Protein AF-A0A2P2IFH6-F1 (afdb_monomer_lite)

Sequence (152 aa):
MDKFIIKKRKAGENAVDNKQNVAAIVETTHESAVEWSALVSKKCTGKISKPRLYNKDYMKLGFTFSGNENNRCPQFLVCDDILANKSMVPNKLKHHFNLKHSHWSEKSVQYFIHLWKSIKKQSATFTKRMKTSEKVQEANYLVAQIIAKNKE

Organism: NCBI:txid1518452

Foldseek 3Di:
DDDDDDDDDDDDDDDDDDDDDDPDDDDDDDDDDDDDPPPDDPPDPDPPDQQDDADPCLLQLQWDWDDDPRFTWIAHLPPRDTHGSVCSPPVSSVVCCCVPPVVCNPDGSVVSVVSVVVVVVVVVVVCVVPDDDPVVVVVVVVVVVVVVVVVD

Structure (mmCIF, N/CA/C/O backbone):
data_AF-A0A2P2IFH6-F1
#
_entry.id   AF-A0A2P2IFH6-F1
#
loop_
_atom_site.group_PDB
_atom_site.id
_atom_site.type_symbol
_atom_site.label_atom_id
_atom_site.label_alt_id
_atom_site.label_comp_id
_atom_site.label_asym_id
_atom_site.label_entity_id
_atom_site.label_seq_id
_atom_site.pdbx_PDB_ins_code
_atom_site.Cartn_x
_atom_site.Cartn_y
_atom_site.Cartn_z
_atom_site.occupancy
_atom_site.B_iso_or_equiv
_atom_site.auth_seq_id
_atom_site.auth_comp_id
_atom_site.auth_asym_id
_atom_site.auth_atom_id
_atom_site.pdbx_PDB_model_num
ATOM 1 N N . MET A 1 1 ? 8.045 -23.856 -43.702 1.00 40.25 1 MET A N 1
ATOM 2 C CA . MET A 1 1 ? 9.146 -23.982 -42.719 1.00 40.25 1 MET A CA 1
ATOM 3 C C . MET A 1 1 ? 9.994 -22.731 -42.843 1.00 40.25 1 MET A C 1
ATOM 5 O O . MET A 1 1 ? 10.895 -22.686 -43.674 1.00 40.25 1 MET A O 1
ATOM 9 N N . ASP A 1 2 ? 9.644 -21.693 -42.090 1.00 47.22 2 ASP A N 1
ATOM 10 C CA . ASP A 1 2 ? 10.250 -20.371 -42.245 1.00 47.22 2 ASP A CA 1
ATOM 11 C C . ASP A 1 2 ? 11.563 -20.277 -41.469 1.00 47.22 2 ASP A C 1
ATOM 13 O O . ASP A 1 2 ? 11.631 -20.486 -40.256 1.00 47.22 2 ASP A O 1
ATOM 17 N N . LYS A 1 3 ? 12.638 -20.021 -42.215 1.00 50.91 3 LYS A N 1
ATOM 18 C CA . LYS A 1 3 ? 14.011 -19.939 -41.720 1.00 50.91 3 LYS A CA 1
ATOM 19 C C . LYS A 1 3 ? 14.244 -18.536 -41.154 1.00 50.91 3 LYS A C 1
ATOM 21 O O . LYS A 1 3 ? 14.443 -17.585 -41.904 1.00 50.91 3 LYS A O 1
ATOM 26 N N . PHE A 1 4 ? 14.229 -18.401 -39.831 1.00 48.69 4 PHE A N 1
ATOM 27 C CA . PHE A 1 4 ? 14.597 -17.156 -39.154 1.00 48.69 4 PHE A CA 1
ATOM 28 C C . PHE A 1 4 ? 16.099 -16.876 -39.316 1.00 48.69 4 PHE A C 1
ATOM 30 O O . PHE A 1 4 ? 16.941 -17.650 -38.862 1.00 48.69 4 PHE A O 1
ATOM 37 N N . ILE A 1 5 ? 16.443 -15.746 -39.939 1.00 55.88 5 ILE A N 1
ATOM 38 C CA . ILE A 1 5 ? 17.823 -15.256 -40.041 1.00 55.88 5 ILE A CA 1
ATOM 39 C C . ILE A 1 5 ? 18.167 -14.500 -38.749 1.00 55.88 5 ILE A C 1
ATOM 41 O O . ILE A 1 5 ? 17.721 -13.376 -38.525 1.00 55.88 5 ILE A O 1
ATOM 45 N N . ILE A 1 6 ? 18.977 -15.119 -37.889 1.00 47.22 6 ILE A N 1
ATOM 46 C CA . ILE A 1 6 ? 19.525 -14.500 -36.674 1.00 47.22 6 ILE A CA 1
ATOM 47 C C . ILE A 1 6 ? 20.736 -13.649 -37.071 1.00 47.22 6 ILE A C 1
ATOM 49 O O . ILE A 1 6 ? 21.813 -14.172 -37.351 1.00 47.22 6 ILE A O 1
ATOM 53 N N . LYS A 1 7 ? 20.590 -12.321 -37.068 1.00 46.59 7 LYS A N 1
ATOM 54 C CA . LYS A 1 7 ? 21.714 -11.393 -37.258 1.00 46.59 7 LYS A CA 1
ATOM 55 C C . LYS A 1 7 ? 22.332 -11.027 -35.906 1.00 46.59 7 LYS A C 1
ATOM 57 O O . LYS A 1 7 ? 21.756 -10.262 -35.141 1.00 46.59 7 LYS A O 1
ATOM 62 N N . LYS A 1 8 ? 23.533 -11.545 -35.627 1.00 39.12 8 LYS A N 1
ATOM 63 C CA . LYS A 1 8 ? 24.425 -11.058 -34.558 1.00 39.12 8 LYS A CA 1
ATOM 64 C C . LYS A 1 8 ? 25.436 -10.046 -35.102 1.00 39.12 8 LYS A C 1
ATOM 66 O O . LYS A 1 8 ? 26.084 -10.346 -36.099 1.00 39.12 8 LYS A O 1
ATOM 71 N N . ARG A 1 9 ? 25.648 -8.934 -34.382 1.00 42.03 9 ARG A N 1
ATOM 72 C CA . ARG A 1 9 ? 26.923 -8.182 -34.218 1.00 42.03 9 ARG A CA 1
ATOM 73 C C . ARG A 1 9 ? 26.860 -7.496 -32.838 1.00 42.03 9 ARG A C 1
ATOM 75 O O . ARG A 1 9 ? 25.827 -6.916 -32.537 1.00 42.03 9 ARG A O 1
ATOM 82 N N . LYS A 1 10 ? 27.690 -7.868 -31.854 1.00 35.28 10 LYS A N 1
ATOM 83 C CA . LYS A 1 10 ? 29.097 -7.513 -31.526 1.00 35.28 10 LYS A CA 1
ATOM 84 C C . LYS A 1 10 ? 29.281 -6.091 -30.967 1.00 35.28 10 LYS A C 1
ATOM 86 O O . LYS A 1 10 ? 28.805 -5.127 -31.549 1.00 35.28 10 LYS A O 1
ATOM 91 N N . ALA A 1 11 ? 29.963 -6.062 -29.819 1.00 31.69 11 ALA A N 1
ATOM 92 C CA . ALA A 1 11 ? 30.291 -4.932 -28.961 1.00 31.69 11 ALA A CA 1
ATOM 93 C C . ALA A 1 11 ? 31.313 -3.970 -29.587 1.00 31.69 11 ALA A C 1
ATOM 95 O O . ALA A 1 11 ? 32.153 -4.392 -30.381 1.00 31.69 11 ALA A O 1
ATOM 96 N N . GLY A 1 12 ? 31.242 -2.711 -29.161 1.00 29.42 12 GLY A N 1
ATOM 97 C CA . GLY A 1 12 ? 32.232 -1.660 -29.371 1.00 29.42 12 GLY A CA 1
ATOM 98 C C . GLY A 1 12 ? 31.962 -0.540 -28.368 1.00 29.42 12 GLY A C 1
ATOM 99 O O . GLY A 1 12 ? 30.812 -0.140 -28.196 1.00 29.42 12 GLY A O 1
ATOM 100 N N . GLU A 1 13 ? 33.007 -0.145 -27.654 1.00 26.09 13 GLU A N 1
ATOM 101 C CA . GLU A 1 13 ? 33.034 0.734 -26.487 1.00 26.09 13 GLU A CA 1
ATOM 102 C C . GLU A 1 13 ? 32.618 2.177 -26.792 1.00 26.09 13 GLU A C 1
ATOM 104 O O . GLU A 1 13 ? 32.881 2.692 -27.872 1.00 26.09 13 GLU A O 1
ATOM 109 N N . ASN A 1 14 ? 32.024 2.838 -25.796 1.00 27.95 14 ASN A N 1
ATOM 110 C CA . ASN A 1 14 ? 32.387 4.201 -25.409 1.00 27.95 14 ASN A CA 1
ATOM 111 C C . ASN A 1 14 ? 31.913 4.442 -23.972 1.00 27.95 14 ASN A C 1
ATOM 113 O O . ASN A 1 14 ? 30.719 4.417 -23.667 1.00 27.95 14 ASN A O 1
ATOM 117 N N . ALA A 1 15 ? 32.896 4.600 -23.092 1.00 28.41 15 ALA A N 1
ATOM 118 C CA . ALA A 1 15 ? 32.751 4.950 -21.695 1.00 28.41 15 ALA A CA 1
ATOM 119 C C . ALA A 1 15 ? 32.400 6.435 -21.563 1.00 28.41 15 ALA A C 1
ATOM 121 O O . ALA A 1 15 ? 33.084 7.276 -22.137 1.00 28.41 15 ALA A O 1
ATOM 122 N N . VAL A 1 16 ? 31.384 6.750 -20.760 1.00 29.58 16 VAL A N 1
ATOM 123 C CA . VAL A 1 16 ? 31.332 8.011 -20.013 1.00 29.58 16 VAL A CA 1
ATOM 124 C C . VAL A 1 16 ? 30.800 7.686 -18.624 1.00 29.58 16 VAL A C 1
ATOM 126 O O . VAL A 1 16 ? 29.649 7.285 -18.446 1.00 29.58 16 VAL A O 1
ATOM 129 N N . ASP A 1 17 ? 31.695 7.823 -17.653 1.00 27.19 17 ASP A N 1
ATOM 130 C CA . ASP A 1 17 ? 31.427 7.770 -16.227 1.00 27.19 17 ASP A CA 1
ATOM 131 C C . ASP A 1 17 ? 30.454 8.877 -15.811 1.00 27.19 17 ASP A C 1
ATOM 133 O O . ASP A 1 17 ? 30.672 10.051 -16.102 1.00 27.19 17 ASP A O 1
ATOM 137 N N . ASN A 1 18 ? 29.431 8.532 -15.027 1.00 30.55 18 ASN A N 1
ATOM 138 C CA . ASN A 1 18 ? 28.974 9.453 -13.993 1.00 30.55 18 ASN A CA 1
ATOM 139 C C . ASN A 1 18 ? 28.470 8.681 -12.769 1.00 30.55 18 ASN A C 1
ATOM 141 O O . ASN A 1 18 ? 27.357 8.152 -12.731 1.00 30.55 18 ASN A O 1
ATOM 145 N N . LYS A 1 19 ? 29.355 8.575 -11.775 1.00 29.02 19 LYS A N 1
ATOM 146 C CA . LYS A 1 19 ? 29.091 8.031 -10.445 1.00 29.02 19 LYS A CA 1
ATOM 147 C C . LYS A 1 19 ? 28.729 9.188 -9.518 1.00 29.02 19 LYS A C 1
ATOM 149 O O . LYS A 1 19 ? 29.597 9.987 -9.198 1.00 29.02 19 LYS A O 1
ATOM 154 N N . GLN A 1 20 ? 27.499 9.202 -9.015 1.00 32.88 20 GLN A N 1
ATOM 155 C CA . GLN A 1 20 ? 27.096 9.838 -7.750 1.00 32.88 20 GLN A CA 1
ATOM 156 C C . GLN A 1 20 ? 25.828 9.103 -7.279 1.00 32.88 20 GLN A C 1
ATOM 158 O O . GLN A 1 20 ? 24.751 9.251 -7.839 1.00 32.88 20 GLN A O 1
ATOM 163 N N . ASN A 1 21 ? 26.014 8.017 -6.529 1.00 29.31 21 ASN A N 1
ATOM 164 C CA . ASN A 1 21 ? 25.885 7.964 -5.068 1.00 29.31 21 ASN A CA 1
ATOM 165 C C . ASN A 1 21 ? 24.441 8.144 -4.568 1.00 29.31 21 ASN A C 1
ATOM 167 O O . ASN A 1 21 ? 23.988 9.266 -4.386 1.00 29.31 21 ASN A O 1
ATOM 171 N N . VAL A 1 22 ? 23.780 7.024 -4.249 1.00 28.16 22 VAL A N 1
ATOM 172 C CA . VAL A 1 22 ? 22.819 6.958 -3.134 1.00 28.16 22 VAL A CA 1
ATOM 173 C C . VAL A 1 22 ? 22.987 5.600 -2.442 1.00 28.16 22 VAL A C 1
ATOM 175 O O . VAL A 1 22 ? 22.193 4.676 -2.616 1.00 28.16 22 VAL A O 1
ATOM 178 N N . ALA A 1 23 ? 24.083 5.461 -1.698 1.00 33.59 23 ALA A N 1
ATOM 179 C CA . ALA A 1 23 ? 24.263 4.413 -0.700 1.00 33.59 23 ALA A CA 1
ATOM 180 C C . ALA A 1 23 ? 23.985 5.010 0.686 1.00 33.59 23 ALA A C 1
ATOM 182 O O . ALA A 1 23 ? 24.905 5.434 1.369 1.00 33.59 23 ALA A O 1
ATOM 183 N N . ALA A 1 24 ? 22.708 5.104 1.061 1.00 35.44 24 ALA A N 1
ATOM 184 C CA . ALA A 1 24 ? 22.227 5.245 2.439 1.00 35.44 24 ALA A CA 1
ATOM 185 C C . ALA A 1 24 ? 20.690 5.240 2.429 1.00 35.44 24 ALA A C 1
ATOM 187 O O . ALA A 1 24 ? 20.078 5.645 1.444 1.00 35.44 24 ALA A O 1
ATOM 188 N N . ILE A 1 25 ? 20.080 4.846 3.548 1.00 36.06 25 ILE A N 1
ATOM 189 C CA . ILE A 1 25 ? 18.638 4.642 3.790 1.00 36.06 25 ILE A CA 1
ATOM 190 C C . ILE A 1 25 ? 18.176 3.204 3.486 1.00 36.06 25 ILE A C 1
ATOM 192 O O . ILE A 1 25 ? 17.310 2.924 2.656 1.00 36.06 25 ILE A O 1
ATOM 196 N N . VAL A 1 26 ? 18.784 2.276 4.219 1.00 37.38 26 VAL A N 1
ATOM 197 C CA . VAL A 1 26 ? 18.154 1.046 4.714 1.00 37.38 26 VAL A CA 1
ATOM 198 C C . VAL A 1 26 ? 18.278 1.118 6.237 1.00 37.38 26 VAL A C 1
ATOM 200 O O . VAL A 1 26 ? 19.273 1.655 6.705 1.00 37.38 26 VAL A O 1
ATOM 203 N N . GLU A 1 27 ? 17.277 0.585 6.948 1.00 29.22 27 GLU A N 1
ATOM 204 C CA . GLU A 1 27 ? 16.938 0.768 8.377 1.00 29.22 27 GLU A CA 1
ATOM 205 C C . GLU A 1 27 ? 15.983 1.952 8.581 1.00 29.22 27 GLU A C 1
ATOM 207 O O . GLU A 1 27 ? 16.252 3.064 8.153 1.00 29.22 27 GLU A O 1
ATOM 212 N N . THR A 1 28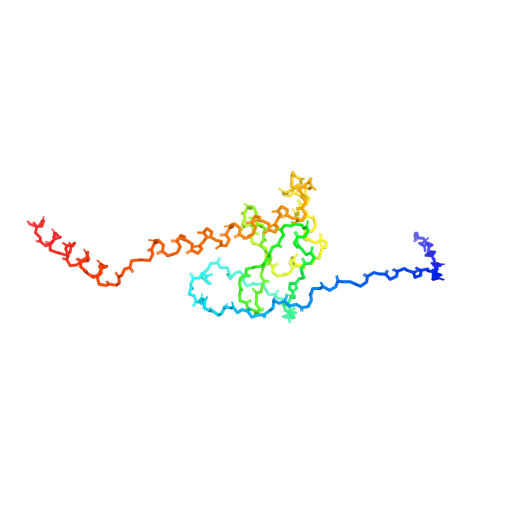 ? 14.787 1.814 9.143 1.00 32.47 28 THR A N 1
ATOM 213 C CA . THR A 1 28 ? 14.193 0.806 10.031 1.00 32.47 28 THR A CA 1
ATOM 214 C C . THR A 1 28 ? 12.669 0.953 9.918 1.00 32.47 28 THR A C 1
ATOM 216 O O . THR A 1 28 ? 12.174 2.064 9.744 1.00 32.47 28 THR A O 1
ATOM 219 N N . THR A 1 29 ? 11.913 -0.144 9.999 1.00 29.64 29 THR A N 1
ATOM 220 C CA . THR A 1 29 ? 10.685 -0.273 10.819 1.00 29.64 29 THR A CA 1
ATOM 221 C C . THR A 1 29 ? 10.061 -1.647 10.581 1.00 29.64 29 THR A C 1
ATOM 223 O O . THR A 1 29 ? 9.463 -1.940 9.547 1.00 29.64 29 THR A O 1
ATOM 226 N N . HIS A 1 30 ? 10.304 -2.497 11.572 1.00 40.44 30 HIS A N 1
ATOM 227 C CA . HIS A 1 30 ? 9.529 -3.667 11.954 1.00 40.44 30 HIS A CA 1
ATOM 228 C C . HIS A 1 30 ? 8.126 -3.225 12.433 1.00 40.44 30 HIS A C 1
ATOM 230 O O . HIS A 1 30 ? 7.937 -2.050 12.739 1.00 40.44 30 HIS A O 1
ATOM 236 N N . GLU A 1 31 ? 7.205 -4.187 12.560 1.00 30.42 31 GLU A N 1
ATOM 237 C CA . GLU A 1 31 ? 5.820 -4.081 13.077 1.00 30.42 31 GLU A CA 1
ATOM 238 C C . GLU A 1 31 ? 4.762 -3.661 12.034 1.00 30.42 31 GLU A C 1
ATOM 240 O O . GLU A 1 31 ? 4.886 -2.656 11.351 1.00 30.42 31 GLU A O 1
ATOM 245 N N . SER A 1 32 ? 3.652 -4.367 11.828 1.00 33.28 32 SER A N 1
ATOM 246 C CA . SER A 1 32 ? 3.017 -5.443 12.586 1.00 33.28 32 SER A CA 1
ATOM 247 C C . SER A 1 32 ? 2.252 -6.342 11.611 1.00 33.28 32 SER A C 1
ATOM 249 O O . SER A 1 32 ? 1.530 -5.877 10.729 1.00 33.28 32 SER A O 1
ATOM 251 N N . ALA A 1 33 ? 2.460 -7.647 11.752 1.00 41.19 33 ALA A N 1
ATOM 252 C CA . ALA A 1 33 ? 1.709 -8.676 11.063 1.00 41.19 33 ALA A CA 1
ATOM 253 C C . ALA A 1 33 ? 0.437 -8.957 11.862 1.00 41.19 33 ALA A C 1
ATOM 255 O O . ALA A 1 33 ? 0.481 -9.747 12.798 1.00 41.19 33 ALA A O 1
ATOM 256 N N . VAL A 1 34 ? -0.681 -8.324 11.509 1.00 34.81 34 VAL A N 1
ATOM 257 C CA . VAL A 1 34 ? -2.001 -8.774 11.965 1.00 34.81 34 VAL A CA 1
ATOM 258 C C . VAL A 1 34 ? -3.001 -8.621 10.816 1.00 34.81 34 VAL A C 1
ATOM 260 O O . VAL A 1 34 ? -3.380 -7.524 10.425 1.00 34.81 34 VAL A O 1
ATOM 263 N N . GLU A 1 35 ? -3.357 -9.785 10.267 1.00 37.12 35 GLU A N 1
ATOM 264 C CA . GLU A 1 35 ? -4.719 -10.131 9.847 1.00 37.12 35 GLU A CA 1
ATOM 265 C C . GLU A 1 35 ? -5.305 -9.478 8.581 1.00 37.12 35 GLU A C 1
ATOM 267 O O . GLU A 1 35 ? -6.311 -8.781 8.595 1.00 37.12 35 GLU A O 1
ATOM 272 N N . TRP A 1 36 ? -4.743 -9.860 7.431 1.00 26.94 36 TRP A N 1
ATOM 273 C CA . TRP A 1 36 ? -5.491 -9.967 6.166 1.00 26.94 36 TRP A CA 1
ATOM 274 C C . TRP A 1 36 ? -4.998 -11.172 5.355 1.00 26.94 36 TRP A C 1
ATOM 276 O O . TRP A 1 36 ? -4.547 -11.081 4.218 1.00 26.94 36 TRP A O 1
ATOM 286 N N . SER A 1 37 ? -5.015 -12.347 5.983 1.00 36.03 37 SER A N 1
ATOM 287 C CA . SER A 1 37 ? -4.551 -13.602 5.375 1.00 36.03 37 SER A CA 1
ATOM 288 C C . SER A 1 37 ? -5.686 -14.546 4.963 1.00 36.03 37 SER A C 1
ATOM 290 O O . SER A 1 37 ? -5.427 -15.544 4.292 1.00 36.03 37 SER A O 1
ATOM 292 N N . ALA A 1 38 ? -6.943 -14.245 5.303 1.00 34.16 38 ALA A N 1
ATOM 293 C CA . ALA A 1 38 ? -8.023 -15.229 5.211 1.00 34.16 38 ALA A CA 1
ATOM 294 C C . ALA A 1 38 ? -8.779 -15.286 3.868 1.00 34.16 38 ALA A C 1
ATOM 296 O O . ALA A 1 38 ? -9.600 -16.181 3.693 1.00 34.16 38 ALA A O 1
ATOM 297 N N . LEU A 1 39 ? -8.509 -14.406 2.891 1.00 34.97 39 LEU A N 1
ATOM 298 C CA . LEU A 1 39 ? -9.289 -14.385 1.639 1.00 34.97 39 LEU A CA 1
ATOM 299 C C . LEU A 1 39 ? -8.469 -14.385 0.343 1.00 34.97 39 LEU A C 1
ATOM 301 O O . LEU A 1 39 ? -8.932 -13.893 -0.676 1.00 34.97 39 LEU A O 1
ATOM 305 N N . VAL A 1 40 ? -7.275 -14.988 0.323 1.00 40.41 40 VAL A N 1
ATOM 306 C CA . VAL A 1 40 ? -6.606 -15.349 -0.946 1.00 40.41 40 VAL A CA 1
ATOM 307 C C . VAL A 1 40 ? -5.857 -16.676 -0.799 1.00 40.41 40 VAL A C 1
ATOM 309 O O . VAL A 1 40 ? -4.632 -16.727 -0.768 1.00 40.41 40 VAL A O 1
ATOM 312 N N . SER A 1 41 ? -6.586 -17.790 -0.744 1.00 41.84 41 SER A N 1
ATOM 313 C CA . SER A 1 41 ? -5.990 -19.113 -0.972 1.00 41.84 41 SER A CA 1
ATOM 314 C C . SER A 1 41 ? -6.818 -19.914 -1.969 1.00 41.84 41 SER A C 1
ATOM 316 O O . SER A 1 41 ? -7.445 -20.921 -1.655 1.00 41.84 41 SER A O 1
ATOM 318 N N . LYS A 1 42 ? -6.808 -19.469 -3.231 1.00 47.78 42 LYS A N 1
ATOM 319 C CA . LYS A 1 42 ? -7.075 -20.383 -4.348 1.00 47.78 42 LYS A CA 1
ATOM 320 C C . LYS A 1 42 ? -5.792 -21.172 -4.606 1.00 47.78 42 LYS A C 1
ATOM 322 O O . LYS A 1 42 ? -4.853 -20.681 -5.236 1.00 47.78 42 LYS A O 1
ATOM 327 N N . LYS A 1 43 ? -5.739 -22.390 -4.063 1.00 43.56 43 LYS A N 1
ATOM 328 C CA . LYS A 1 43 ? -4.631 -23.342 -4.211 1.00 43.56 43 LYS A CA 1
ATOM 329 C C . LYS A 1 43 ? -4.393 -23.633 -5.696 1.00 43.56 43 LYS A C 1
ATOM 331 O O . LYS A 1 43 ? -5.161 -24.345 -6.329 1.00 43.56 43 LYS A O 1
ATOM 336 N N . CYS A 1 44 ? -3.322 -23.082 -6.261 1.00 37.47 44 CYS A N 1
ATOM 337 C CA . CYS A 1 44 ? -2.867 -23.447 -7.601 1.00 37.47 44 CYS A CA 1
ATOM 338 C C . CYS A 1 44 ? -1.994 -24.704 -7.503 1.00 37.47 44 CYS A C 1
ATOM 340 O O . CYS A 1 44 ? -0.835 -24.616 -7.101 1.00 37.47 44 CYS A O 1
ATOM 342 N N . THR A 1 45 ? -2.533 -25.862 -7.880 1.00 43.16 45 THR A N 1
ATOM 343 C CA . THR A 1 45 ? -1.778 -27.114 -8.022 1.00 43.16 45 THR A CA 1
ATOM 344 C C . THR A 1 45 ? -0.812 -27.011 -9.202 1.00 43.16 45 THR A C 1
ATOM 346 O O . THR A 1 45 ? -1.208 -27.005 -10.363 1.00 43.16 45 THR A O 1
ATOM 349 N N . GLY A 1 46 ? 0.477 -26.888 -8.901 1.00 47.84 46 GLY A N 1
ATOM 350 C CA . GLY A 1 46 ? 1.572 -26.913 -9.866 1.00 47.84 46 GLY A CA 1
ATOM 351 C C . GLY A 1 46 ? 2.900 -26.697 -9.144 1.00 47.84 46 GLY A C 1
ATOM 352 O O . GLY A 1 46 ? 2.911 -26.013 -8.122 1.00 47.84 46 GLY A O 1
ATOM 353 N N . LYS A 1 47 ? 3.986 -27.306 -9.654 1.00 50.25 47 LYS A N 1
ATOM 354 C CA . LYS A 1 47 ? 5.349 -27.301 -9.076 1.00 50.25 47 LYS A CA 1
ATOM 355 C C . LYS A 1 47 ? 5.649 -26.000 -8.321 1.00 50.25 47 LYS A C 1
ATOM 357 O O . LYS A 1 47 ? 5.549 -24.917 -8.901 1.00 50.25 47 LYS A O 1
ATOM 362 N N . ILE A 1 48 ? 6.017 -26.125 -7.044 1.00 56.56 48 ILE A N 1
ATOM 363 C CA . ILE A 1 48 ? 6.361 -25.007 -6.157 1.00 56.56 48 ILE A CA 1
ATOM 364 C C . ILE A 1 48 ? 7.680 -24.407 -6.657 1.00 56.56 48 ILE A C 1
ATOM 366 O O . ILE A 1 48 ? 8.771 -24.782 -6.242 1.00 56.56 48 ILE A O 1
ATOM 370 N N . SER A 1 49 ? 7.586 -23.514 -7.639 1.00 64.75 49 SER A N 1
ATOM 371 C CA . SER A 1 49 ? 8.697 -22.657 -8.029 1.00 64.75 49 SER A CA 1
ATOM 372 C C . SER A 1 49 ? 8.902 -21.628 -6.928 1.00 64.75 49 SER A C 1
ATOM 374 O O . SER A 1 49 ? 7.918 -21.036 -6.474 1.00 64.75 49 SER A O 1
ATOM 376 N N . LYS A 1 50 ? 10.158 -21.379 -6.545 1.00 77.38 50 LYS A N 1
ATOM 377 C CA . LYS A 1 50 ? 10.497 -20.321 -5.588 1.00 77.38 50 LYS A CA 1
ATOM 378 C C . LYS A 1 50 ? 9.789 -19.007 -5.977 1.00 77.38 50 LYS A C 1
ATOM 380 O O . LYS A 1 50 ? 9.778 -18.661 -7.165 1.00 77.38 50 LYS A O 1
ATOM 385 N N . PRO A 1 51 ? 9.177 -18.306 -5.011 1.00 81.50 51 PRO A N 1
ATOM 386 C CA . PRO A 1 51 ? 8.458 -17.064 -5.259 1.00 81.50 51 PRO A CA 1
ATOM 387 C C . PRO A 1 51 ? 9.418 -16.029 -5.850 1.00 81.50 51 PRO A C 1
ATOM 389 O O . PRO A 1 51 ? 10.571 -15.912 -5.432 1.00 81.50 51 PRO A O 1
ATOM 392 N N . ARG A 1 52 ? 8.955 -15.284 -6.858 1.00 86.50 52 ARG A N 1
ATOM 393 C CA . ARG A 1 52 ? 9.743 -14.193 -7.442 1.00 86.50 52 ARG A CA 1
ATOM 394 C C . ARG A 1 52 ? 9.926 -13.091 -6.401 1.00 86.50 52 ARG A C 1
ATOM 396 O O . ARG A 1 52 ? 8.995 -12.795 -5.655 1.00 86.50 52 ARG A O 1
ATOM 403 N N . LEU A 1 53 ? 11.104 -12.474 -6.392 1.00 88.69 53 LEU A N 1
ATOM 404 C CA . LEU A 1 53 ? 11.385 -11.281 -5.598 1.00 88.69 53 LEU A CA 1
ATOM 405 C C . LEU A 1 53 ? 10.964 -10.019 -6.360 1.00 88.69 53 LEU A C 1
ATOM 407 O O . LEU A 1 53 ? 10.910 -10.002 -7.593 1.00 88.69 53 LEU A O 1
ATOM 411 N N . TYR A 1 54 ? 10.661 -8.965 -5.610 1.00 91.06 54 TYR A N 1
ATOM 412 C CA . TYR A 1 54 ? 10.282 -7.670 -6.161 1.00 91.06 54 TYR A CA 1
ATOM 413 C C . TYR A 1 54 ? 11.510 -6.917 -6.701 1.00 91.06 54 TYR A C 1
ATOM 415 O O . TYR A 1 54 ? 12.542 -6.861 -6.033 1.00 91.06 54 TYR A O 1
ATOM 423 N N . ASN A 1 55 ? 11.391 -6.306 -7.885 1.00 91.44 55 ASN A N 1
ATOM 424 C CA . ASN A 1 55 ? 12.401 -5.401 -8.440 1.00 91.44 55 ASN A CA 1
ATOM 425 C C . ASN A 1 55 ? 11.915 -3.946 -8.322 1.00 91.44 55 ASN A C 1
ATOM 427 O O . ASN A 1 55 ? 10.790 -3.629 -8.704 1.00 91.44 55 ASN A O 1
ATOM 431 N N . LYS A 1 56 ? 12.791 -3.050 -7.851 1.00 90.56 56 LYS A N 1
ATOM 432 C CA . LYS A 1 56 ? 12.552 -1.602 -7.743 1.00 90.56 56 LYS A CA 1
ATOM 433 C C . LYS A 1 56 ? 12.151 -0.957 -9.077 1.00 90.56 56 LYS A C 1
ATOM 435 O O . LYS A 1 56 ? 11.389 0.005 -9.068 1.00 90.56 56 LYS A O 1
ATOM 440 N N . ASP A 1 57 ? 12.589 -1.503 -10.213 1.00 93.00 57 ASP A N 1
ATOM 441 C CA . ASP A 1 57 ? 12.210 -1.013 -11.546 1.00 93.00 57 ASP A CA 1
ATOM 442 C C . ASP A 1 57 ? 10.703 -1.068 -11.822 1.00 93.00 57 ASP A C 1
ATOM 444 O O . ASP A 1 57 ? 10.206 -0.307 -12.653 1.00 93.00 57 ASP A O 1
ATOM 448 N N . TYR A 1 58 ? 9.956 -1.930 -11.128 1.00 92.94 58 TYR A N 1
ATOM 449 C CA . TYR A 1 58 ? 8.504 -2.031 -11.294 1.00 92.94 58 TYR A CA 1
ATOM 450 C C . TYR A 1 58 ? 7.758 -0.784 -10.810 1.00 92.94 58 TYR A C 1
ATOM 452 O O . TYR A 1 58 ? 6.643 -0.528 -11.265 1.00 92.94 58 TYR A O 1
ATOM 460 N N . MET A 1 59 ? 8.419 0.060 -10.014 1.00 93.38 59 MET A N 1
ATOM 461 C CA . MET A 1 59 ? 7.913 1.376 -9.634 1.00 93.38 59 MET A CA 1
ATOM 462 C C . MET A 1 59 ? 7.686 2.289 -10.846 1.00 93.38 59 MET A C 1
ATOM 464 O O . MET A 1 59 ? 6.801 3.138 -10.821 1.00 93.38 59 MET A O 1
ATOM 468 N N . LYS A 1 60 ? 8.440 2.091 -11.940 1.00 92.38 60 LYS A N 1
ATOM 469 C CA . LYS A 1 60 ? 8.266 2.839 -13.199 1.00 92.38 60 LYS A CA 1
ATOM 470 C C . LYS A 1 60 ? 6.894 2.606 -13.834 1.00 92.38 60 LYS A C 1
ATOM 472 O O . LYS A 1 60 ? 6.414 3.450 -14.573 1.00 92.38 60 LYS A O 1
ATOM 477 N N . LEU A 1 61 ? 6.292 1.456 -13.540 1.00 92.50 61 LEU A N 1
ATOM 478 C CA . LEU A 1 61 ? 4.959 1.059 -13.983 1.00 92.50 61 LEU A CA 1
ATOM 479 C C . LEU A 1 61 ? 3.912 1.250 -12.872 1.00 92.50 61 LEU A C 1
ATOM 481 O O . LEU A 1 61 ? 2.803 0.748 -13.000 1.00 92.50 61 LEU A O 1
ATOM 485 N N . GLY A 1 62 ? 4.270 1.901 -11.760 1.00 93.25 62 GLY A N 1
ATOM 486 C CA . GLY A 1 62 ? 3.368 2.133 -10.632 1.00 93.25 62 GLY A CA 1
ATOM 487 C C . GLY A 1 62 ? 3.026 0.888 -9.807 1.00 93.25 62 GLY A C 1
ATOM 488 O O . GLY A 1 62 ? 2.041 0.910 -9.070 1.00 93.25 62 GLY A O 1
ATOM 489 N N . PHE A 1 63 ? 3.806 -0.194 -9.910 1.00 94.62 63 PHE A N 1
ATOM 490 C CA . PHE A 1 63 ? 3.614 -1.372 -9.061 1.00 94.62 63 PHE A CA 1
ATOM 491 C C . PHE A 1 63 ? 4.459 -1.295 -7.797 1.00 94.62 63 PHE A C 1
ATOM 493 O O . PHE A 1 63 ? 5.622 -0.903 -7.835 1.00 94.62 63 PHE A O 1
ATOM 500 N N . THR A 1 64 ? 3.884 -1.767 -6.701 1.00 93.38 64 THR A N 1
ATOM 501 C CA . THR A 1 64 ? 4.543 -2.093 -5.437 1.00 93.38 64 THR A CA 1
ATOM 502 C C . THR A 1 64 ? 4.304 -3.566 -5.112 1.00 93.38 64 THR A C 1
ATOM 504 O O . THR A 1 64 ? 3.887 -4.340 -5.977 1.00 93.38 64 THR A O 1
ATOM 507 N N . PHE A 1 65 ? 4.617 -3.995 -3.892 1.00 91.44 65 PHE A N 1
ATOM 508 C CA . PHE A 1 65 ? 4.314 -5.341 -3.427 1.00 91.44 65 PHE A CA 1
ATOM 509 C C . PHE A 1 65 ? 3.516 -5.291 -2.128 1.00 91.44 65 PHE A C 1
ATOM 511 O O . PHE A 1 65 ? 3.714 -4.405 -1.298 1.00 91.44 65 PHE A O 1
ATOM 518 N N . SER A 1 66 ? 2.670 -6.297 -1.958 1.00 88.25 66 SER A N 1
ATOM 519 C CA . SER A 1 66 ? 1.911 -6.583 -0.749 1.00 88.25 66 SER A CA 1
ATOM 520 C C . SER A 1 66 ? 2.150 -8.027 -0.310 1.00 88.25 66 SER A C 1
ATOM 522 O O . SER A 1 66 ? 2.540 -8.876 -1.119 1.00 88.25 66 SER A O 1
ATOM 524 N N . GLY A 1 67 ? 1.936 -8.306 0.972 1.00 84.88 67 GLY A N 1
ATOM 525 C CA . GLY A 1 67 ? 2.106 -9.627 1.574 1.00 84.88 67 GLY A CA 1
ATOM 526 C C . GLY A 1 67 ? 3.466 -9.875 2.231 1.00 84.88 67 GLY A C 1
ATOM 527 O O . GLY A 1 67 ? 4.342 -9.011 2.291 1.00 84.88 67 GLY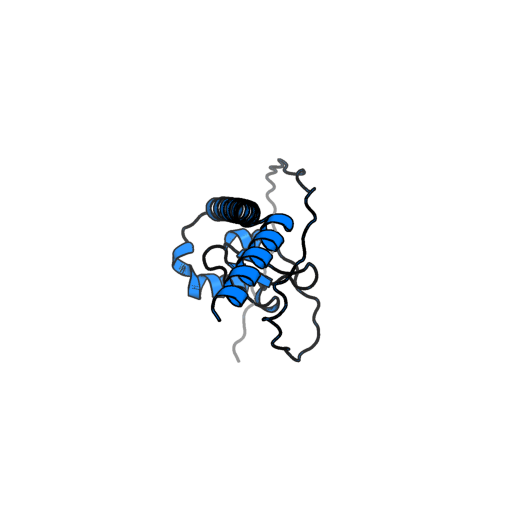 A O 1
ATOM 528 N N . ASN A 1 68 ? 3.612 -11.095 2.748 1.00 78.81 68 ASN A N 1
ATOM 529 C CA . ASN A 1 68 ? 4.750 -11.524 3.562 1.00 78.81 68 ASN A CA 1
ATOM 530 C C . ASN A 1 68 ? 6.018 -11.695 2.718 1.00 78.81 68 ASN A C 1
ATOM 532 O O . ASN A 1 68 ? 5.954 -11.877 1.501 1.00 78.81 68 ASN A O 1
ATOM 536 N N . GLU A 1 69 ? 7.183 -11.734 3.368 1.00 71.19 69 GLU A N 1
ATOM 537 C CA . GLU A 1 69 ? 8.473 -11.827 2.674 1.00 71.19 69 GLU A CA 1
ATOM 538 C C . GLU A 1 69 ? 8.561 -13.021 1.716 1.00 71.19 69 GLU A C 1
ATOM 540 O O . GLU A 1 69 ? 9.072 -12.904 0.599 1.00 71.19 69 GLU A O 1
ATOM 545 N N . ASN A 1 70 ? 7.968 -14.142 2.119 1.00 71.38 70 ASN A N 1
ATOM 546 C CA . ASN A 1 70 ? 7.957 -15.368 1.335 1.00 71.38 70 ASN A CA 1
ATOM 547 C C . ASN A 1 70 ? 6.911 -15.355 0.211 1.00 71.38 70 ASN A C 1
ATOM 549 O O . ASN A 1 70 ? 7.072 -16.080 -0.755 1.00 71.38 70 ASN A O 1
ATOM 553 N N . ASN A 1 71 ? 5.864 -14.529 0.275 1.00 75.31 71 ASN A N 1
ATOM 554 C CA . ASN A 1 71 ? 4.773 -14.521 -0.706 1.00 75.31 71 ASN A CA 1
ATOM 555 C C . ASN A 1 71 ? 4.394 -13.087 -1.089 1.00 75.31 71 ASN A C 1
ATOM 557 O O . ASN A 1 71 ? 3.280 -12.631 -0.842 1.00 75.31 71 ASN A O 1
ATOM 561 N N . ARG A 1 72 ? 5.338 -12.377 -1.714 1.00 86.00 72 ARG A N 1
ATOM 562 C CA . ARG A 1 72 ? 5.104 -11.023 -2.225 1.00 86.00 72 ARG A CA 1
ATOM 563 C C . ARG A 1 72 ? 4.237 -11.066 -3.484 1.00 86.00 72 ARG A C 1
ATOM 565 O O . ARG A 1 72 ? 4.591 -11.721 -4.469 1.00 86.00 72 ARG A O 1
ATOM 572 N N . CYS A 1 73 ? 3.132 -10.341 -3.463 1.00 90.94 73 CYS A N 1
ATOM 573 C CA . CYS A 1 73 ? 2.202 -10.176 -4.573 1.00 90.94 73 CYS A CA 1
ATOM 574 C C . CYS A 1 73 ? 2.316 -8.743 -5.108 1.00 90.94 73 CYS A C 1
ATOM 576 O O . CYS A 1 73 ? 2.249 -7.810 -4.308 1.00 90.94 73 CYS A O 1
ATOM 578 N N . PRO A 1 74 ? 2.529 -8.528 -6.419 1.00 93.06 74 PRO A N 1
ATOM 579 C CA . PRO A 1 74 ? 2.567 -7.173 -6.950 1.00 93.06 74 PRO A CA 1
ATOM 580 C C . PRO A 1 74 ? 1.194 -6.503 -6.830 1.00 93.06 74 PRO A C 1
ATOM 582 O O . PRO A 1 74 ? 0.180 -7.125 -7.137 1.00 93.06 74 PRO A O 1
ATOM 585 N N . GLN A 1 75 ? 1.187 -5.245 -6.401 1.00 94.06 75 GLN A N 1
ATOM 586 C CA . GLN A 1 75 ? -0.003 -4.411 -6.225 1.00 94.06 75 GLN A CA 1
ATOM 587 C C . GLN A 1 75 ? 0.152 -3.136 -7.052 1.00 94.06 75 GLN A C 1
ATOM 589 O O . GLN A 1 75 ? 1.222 -2.529 -7.042 1.00 94.06 75 GLN A O 1
ATOM 594 N N . PHE A 1 76 ? -0.881 -2.729 -7.783 1.00 94.31 76 PHE A N 1
ATOM 595 C CA . PHE A 1 76 ? -0.867 -1.446 -8.488 1.00 94.31 76 PHE A CA 1
ATOM 596 C C . PHE A 1 76 ? -1.292 -0.304 -7.554 1.00 94.31 76 PHE A C 1
ATOM 598 O O . PHE A 1 76 ? -2.312 -0.411 -6.885 1.00 94.31 76 PHE A O 1
ATOM 605 N N . LEU A 1 77 ? -0.530 0.796 -7.525 1.00 91.94 77 LEU A N 1
ATOM 606 C CA . LEU A 1 77 ? -0.679 1.879 -6.536 1.00 91.94 77 LEU A CA 1
ATOM 607 C C . LEU A 1 77 ? -2.016 2.624 -6.555 1.00 91.94 77 LEU A C 1
ATOM 609 O O . LEU A 1 77 ? -2.410 3.173 -5.535 1.00 91.94 77 LEU A O 1
ATOM 613 N N . VAL A 1 78 ? -2.649 2.746 -7.720 1.00 88.69 78 VAL A N 1
ATOM 614 C CA . VAL A 1 78 ? -3.831 3.608 -7.881 1.00 88.69 78 VAL A CA 1
ATOM 615 C C . VAL A 1 78 ? -5.115 2.851 -7.564 1.00 88.69 78 VAL A C 1
ATOM 617 O O . VAL A 1 78 ? -6.017 3.399 -6.941 1.00 88.69 78 VAL A O 1
ATOM 620 N N . CYS A 1 79 ? -5.214 1.613 -8.043 1.00 88.12 79 CYS A N 1
ATOM 621 C CA . CYS A 1 79 ? -6.443 0.823 -7.967 1.00 88.12 79 CYS A CA 1
ATOM 622 C C . CYS A 1 79 ? -6.378 -0.273 -6.902 1.00 88.12 79 CYS A C 1
ATOM 624 O O . CYS A 1 79 ? -7.345 -1.008 -6.749 1.00 88.12 79 CYS A O 1
ATOM 626 N N . ASP A 1 80 ? -5.237 -0.427 -6.224 1.00 87.50 80 ASP A N 1
ATOM 627 C CA . ASP A 1 80 ? -4.976 -1.498 -5.261 1.00 87.50 80 ASP A CA 1
ATOM 628 C C . ASP A 1 80 ? -5.211 -2.916 -5.813 1.00 87.50 80 ASP A C 1
ATOM 630 O O . ASP A 1 80 ? -5.399 -3.876 -5.070 1.00 87.50 80 ASP A O 1
ATOM 634 N N . ASP A 1 81 ? -5.120 -3.072 -7.138 1.00 90.62 81 ASP A N 1
ATOM 635 C CA . ASP A 1 81 ? -5.220 -4.358 -7.822 1.00 90.62 81 ASP A CA 1
ATOM 636 C C . ASP A 1 81 ? -4.029 -5.239 -7.417 1.00 90.62 81 ASP A C 1
ATOM 638 O O . ASP A 1 81 ? -2.883 -4.975 -7.797 1.00 90.62 81 ASP A O 1
ATOM 642 N N . ILE A 1 82 ? -4.296 -6.301 -6.652 1.00 92.25 82 ILE A N 1
ATOM 643 C CA . ILE A 1 82 ? -3.294 -7.283 -6.221 1.00 92.25 82 ILE A CA 1
ATOM 644 C C . ILE A 1 82 ? -3.256 -8.439 -7.220 1.00 92.25 82 ILE A C 1
ATOM 646 O O . ILE A 1 82 ? -4.244 -9.142 -7.444 1.00 92.25 82 ILE A O 1
ATOM 650 N N . LEU A 1 83 ? -2.085 -8.690 -7.798 1.00 91.88 83 LEU A N 1
ATOM 651 C CA . LEU A 1 83 ? -1.850 -9.806 -8.703 1.00 91.88 83 LEU A CA 1
ATOM 652 C C . LEU A 1 83 ? -1.084 -10.928 -7.994 1.00 91.88 83 LEU A C 1
ATOM 654 O O . LEU A 1 83 ? -0.307 -10.709 -7.068 1.00 91.88 83 LEU A O 1
ATOM 658 N N . ALA A 1 84 ? -1.227 -12.156 -8.490 1.00 91.31 84 ALA A N 1
ATOM 659 C CA . ALA A 1 84 ? -0.439 -13.284 -8.000 1.00 91.31 84 ALA A CA 1
ATOM 660 C C . ALA A 1 84 ? 1.073 -13.079 -8.233 1.00 91.31 84 ALA A C 1
ATOM 662 O O . ALA A 1 84 ? 1.486 -12.509 -9.244 1.00 91.31 84 ALA A O 1
ATOM 663 N N . ASN A 1 85 ? 1.921 -13.667 -7.381 1.00 91.12 85 ASN A N 1
ATOM 664 C CA . ASN A 1 85 ? 3.386 -13.643 -7.541 1.00 91.12 85 ASN A CA 1
ATOM 665 C C . ASN A 1 85 ? 3.854 -14.113 -8.940 1.00 91.12 85 ASN A C 1
ATOM 667 O O . ASN A 1 85 ? 4.776 -13.545 -9.526 1.00 91.12 85 ASN A O 1
ATOM 671 N N . LYS A 1 86 ? 3.158 -15.093 -9.539 1.00 89.38 86 LYS A N 1
ATOM 672 C CA . LYS A 1 86 ? 3.419 -15.583 -10.909 1.00 89.38 86 LYS A CA 1
ATOM 673 C C . LYS A 1 86 ? 3.257 -14.502 -11.992 1.00 89.38 86 LYS A C 1
ATOM 675 O O . LYS A 1 86 ? 3.762 -14.679 -13.104 1.00 89.38 86 LYS A O 1
ATOM 680 N N . SER A 1 87 ? 2.552 -13.415 -11.689 1.00 90.88 87 SER A N 1
ATOM 681 C CA . SER A 1 87 ? 2.352 -12.254 -12.560 1.00 90.88 87 SER A CA 1
ATOM 682 C C . SER A 1 87 ? 3.432 -11.186 -12.398 1.00 90.88 87 SER A C 1
ATOM 684 O O . SER A 1 87 ? 3.508 -10.296 -13.233 1.00 90.88 87 SER A O 1
ATOM 686 N N . MET A 1 88 ? 4.343 -11.322 -11.428 1.00 90.88 88 MET A N 1
ATOM 687 C CA . MET A 1 88 ? 5.498 -10.433 -11.220 1.00 90.88 88 MET A CA 1
ATOM 688 C C . MET A 1 88 ? 6.615 -10.621 -12.269 1.00 90.88 88 MET A C 1
ATOM 690 O O . MET A 1 88 ? 7.786 -10.329 -12.040 1.00 90.88 88 MET A O 1
ATOM 694 N N . VAL A 1 89 ? 6.259 -11.163 -13.434 1.00 92.00 89 VAL A N 1
ATOM 695 C CA . VAL A 1 89 ? 7.115 -11.221 -14.618 1.00 92.00 89 VAL A CA 1
ATOM 696 C C . VAL A 1 89 ? 6.999 -9.870 -15.328 1.00 92.00 89 VAL A C 1
ATOM 698 O O . VAL A 1 89 ? 5.869 -9.449 -15.582 1.00 92.00 89 VAL A O 1
ATOM 701 N N . PRO A 1 90 ? 8.108 -9.219 -15.730 1.00 92.50 90 PRO A N 1
ATOM 702 C CA . PRO A 1 90 ? 8.067 -7.879 -16.322 1.00 92.50 90 PRO A CA 1
ATOM 703 C C . PRO A 1 90 ? 7.079 -7.740 -17.483 1.00 92.50 90 PRO A C 1
ATOM 705 O O . PRO A 1 90 ? 6.345 -6.760 -17.554 1.00 92.50 90 PRO A O 1
ATOM 708 N N . ASN A 1 91 ? 7.012 -8.740 -18.368 1.00 94.00 91 ASN A N 1
ATOM 709 C CA . ASN A 1 91 ? 6.090 -8.720 -19.503 1.00 94.00 91 ASN A CA 1
ATOM 710 C C . ASN A 1 91 ? 4.615 -8.770 -19.066 1.00 94.00 91 ASN A C 1
ATOM 712 O O . ASN A 1 91 ? 3.777 -8.079 -19.633 1.00 94.00 91 ASN A O 1
ATOM 716 N N . LYS A 1 92 ? 4.296 -9.544 -18.019 1.00 93.88 92 LYS A N 1
ATOM 717 C CA . LYS A 1 92 ? 2.934 -9.634 -17.476 1.00 93.88 92 LYS A CA 1
ATOM 718 C C . LYS A 1 92 ? 2.520 -8.348 -16.762 1.00 93.88 92 LYS A C 1
ATOM 720 O O . LYS A 1 92 ? 1.391 -7.913 -16.951 1.00 93.88 92 LYS A O 1
ATOM 725 N N . LEU A 1 93 ? 3.428 -7.725 -16.006 1.00 93.44 93 LEU A N 1
ATOM 726 C CA . LEU A 1 93 ? 3.175 -6.423 -15.377 1.00 93.44 93 LEU A CA 1
ATOM 727 C C . LEU A 1 93 ? 2.956 -5.327 -16.425 1.00 93.44 93 LEU A C 1
ATOM 729 O O . LEU A 1 93 ? 1.983 -4.589 -16.329 1.00 93.44 93 LEU A O 1
ATOM 733 N N . LYS A 1 94 ? 3.800 -5.263 -17.464 1.00 94.06 94 LYS A N 1
ATOM 734 C CA . LYS A 1 94 ? 3.620 -4.326 -18.588 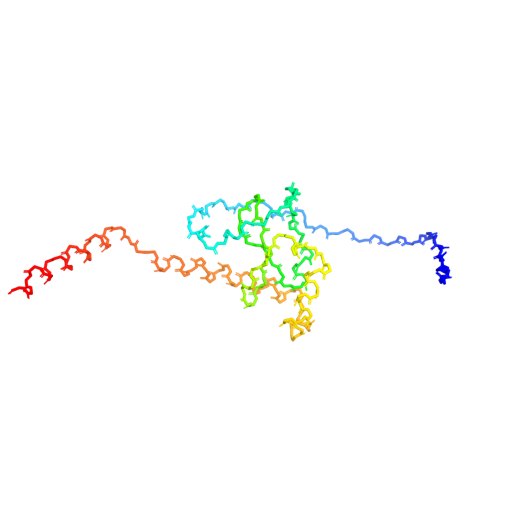1.00 94.06 94 LYS A CA 1
ATOM 735 C C . LYS A 1 94 ? 2.305 -4.556 -19.326 1.00 94.06 94 LYS A C 1
ATOM 737 O O . LYS A 1 94 ? 1.598 -3.603 -19.623 1.00 94.06 94 LYS A O 1
ATOM 742 N N . HIS A 1 95 ? 1.965 -5.811 -19.609 1.00 94.75 95 HIS A N 1
ATOM 743 C CA . HIS A 1 95 ? 0.707 -6.143 -20.268 1.00 94.75 95 HIS A CA 1
ATOM 744 C C . HIS A 1 95 ? -0.504 -5.732 -19.421 1.00 94.75 95 HIS A C 1
ATOM 746 O O . HIS A 1 95 ? -1.404 -5.078 -19.934 1.00 94.75 95 HIS A O 1
ATOM 752 N N . HIS A 1 96 ? -0.501 -6.051 -18.122 1.00 93.69 96 HIS A N 1
ATOM 753 C CA . HIS A 1 96 ? -1.554 -5.624 -17.200 1.00 93.69 96 HIS A CA 1
ATOM 754 C C . HIS A 1 96 ? -1.671 -4.097 -17.140 1.00 93.69 96 HIS A C 1
ATOM 756 O O . HIS A 1 96 ? -2.774 -3.569 -17.239 1.00 93.69 96 HIS A O 1
ATOM 762 N N . PHE A 1 97 ? -0.537 -3.397 -17.036 1.00 93.12 97 PHE A N 1
ATOM 763 C CA . PHE A 1 97 ? -0.485 -1.939 -17.050 1.00 93.12 97 PHE A CA 1
ATOM 764 C C . PHE A 1 97 ? -1.114 -1.365 -18.322 1.00 93.12 97 PHE A C 1
ATOM 766 O O . PHE A 1 97 ? -1.987 -0.516 -18.237 1.00 93.12 97 PHE A O 1
ATOM 773 N N . ASN A 1 98 ? -0.754 -1.877 -19.497 1.00 93.25 98 ASN A N 1
ATOM 774 C CA . ASN A 1 98 ? -1.314 -1.387 -20.756 1.00 93.25 98 ASN A CA 1
ATOM 775 C C . ASN A 1 98 ? -2.807 -1.710 -20.909 1.00 93.25 98 ASN A C 1
ATOM 777 O O . ASN A 1 98 ? -3.546 -0.903 -21.459 1.00 93.25 98 ASN A O 1
ATOM 781 N N . LEU A 1 99 ? -3.256 -2.878 -20.441 1.00 93.31 99 LEU A N 1
ATOM 782 C CA . LEU A 1 99 ? -4.644 -3.308 -20.610 1.00 93.31 99 LEU A CA 1
ATOM 783 C C . LEU A 1 99 ? -5.600 -2.572 -19.663 1.00 93.31 99 LEU A C 1
ATOM 785 O O . LEU A 1 99 ? -6.695 -2.199 -20.070 1.00 93.31 99 LEU A O 1
ATOM 789 N N . LYS A 1 100 ? -5.200 -2.380 -18.401 1.00 89.62 100 LYS A N 1
ATOM 790 C CA . LYS A 1 100 ? -6.061 -1.790 -17.366 1.00 89.62 100 LYS A CA 1
ATOM 791 C C . LYS A 1 100 ? -5.760 -0.323 -17.064 1.00 89.62 100 LYS A C 1
ATOM 793 O O . LYS A 1 100 ? -6.645 0.410 -16.634 1.00 89.62 100 LYS A O 1
ATOM 798 N N . HIS A 1 101 ? -4.519 0.107 -17.263 1.00 91.19 101 HIS A N 1
ATOM 799 C CA . HIS A 1 101 ? -3.989 1.376 -16.756 1.00 91.19 101 HIS A CA 1
ATOM 800 C C . HIS A 1 101 ? -3.252 2.183 -17.833 1.00 91.19 101 HIS A C 1
ATOM 802 O O . HIS A 1 101 ? -2.384 2.987 -17.506 1.00 91.19 101 HIS A O 1
ATOM 808 N N . SER A 1 102 ? -3.613 2.020 -19.111 1.00 89.12 102 SER A N 1
ATOM 809 C CA . SER A 1 102 ? -3.025 2.787 -20.224 1.00 89.12 102 SER A CA 1
ATOM 810 C C . SER A 1 102 ? -3.076 4.299 -19.998 1.00 89.12 102 SER A C 1
ATOM 812 O O . SER A 1 102 ? -2.131 5.003 -20.322 1.00 89.12 102 SER A O 1
ATOM 814 N N . HIS A 1 103 ? -4.131 4.794 -19.354 1.00 89.50 103 HIS A N 1
ATOM 815 C CA . HIS A 1 103 ? -4.310 6.201 -18.992 1.00 89.50 103 HIS A CA 1
ATOM 816 C C . HIS A 1 103 ? -3.266 6.740 -17.993 1.00 89.50 103 HIS A C 1
ATOM 818 O O . HIS A 1 103 ? -3.121 7.951 -17.847 1.00 89.50 103 HIS A O 1
ATOM 824 N N . TRP A 1 104 ? -2.507 5.868 -17.322 1.00 88.19 104 TRP A N 1
ATOM 825 C CA . TRP A 1 104 ? -1.420 6.249 -16.416 1.00 88.19 104 TRP A CA 1
ATOM 826 C C . TRP A 1 104 ? -0.043 6.268 -17.090 1.00 88.19 104 TRP A C 1
ATOM 828 O O . TRP A 1 104 ? 0.939 6.605 -16.430 1.00 88.19 104 TRP A O 1
ATOM 838 N N . SER A 1 105 ? 0.061 5.934 -18.384 1.00 88.12 105 SER A N 1
ATOM 839 C CA . SER A 1 105 ? 1.347 5.842 -19.096 1.00 88.12 105 SER A CA 1
ATOM 840 C C . SER A 1 105 ? 2.094 7.169 -19.204 1.00 88.12 105 SER A C 1
ATOM 842 O O . SER A 1 105 ? 3.313 7.174 -19.331 1.00 88.12 105 SER A O 1
ATOM 844 N N . GLU A 1 106 ? 1.373 8.288 -19.160 1.00 91.38 106 GLU A N 1
ATOM 845 C CA . GLU A 1 106 ? 1.951 9.633 -19.228 1.00 91.38 106 GLU A CA 1
ATOM 846 C C . GLU A 1 106 ? 2.624 10.051 -17.907 1.00 91.38 106 GLU A C 1
ATOM 848 O O . GLU A 1 106 ? 3.435 10.976 -17.870 1.00 91.38 106 GLU A O 1
ATOM 853 N N . LYS A 1 107 ? 2.307 9.387 -16.788 1.00 93.50 107 LYS A N 1
ATOM 854 C CA . LYS A 1 107 ? 2.821 9.798 -15.478 1.00 93.50 107 LYS A CA 1
ATOM 855 C C . LYS A 1 107 ? 4.286 9.411 -15.297 1.00 93.50 107 LYS A C 1
ATOM 857 O O . LYS A 1 107 ? 4.741 8.343 -15.698 1.00 93.50 107 LYS A O 1
ATOM 862 N N . SER A 1 108 ? 5.028 10.294 -14.631 1.00 94.44 108 SER A N 1
ATOM 863 C CA . SER A 1 108 ? 6.442 10.078 -14.336 1.00 94.44 108 SER A CA 1
ATOM 864 C C . SER A 1 108 ? 6.645 9.087 -13.187 1.00 94.44 108 SER A C 1
ATOM 866 O O . SER A 1 108 ? 5.790 8.896 -12.324 1.00 94.44 108 SER A O 1
ATOM 868 N N . VAL A 1 109 ? 7.842 8.506 -13.103 1.00 92.88 109 VAL A N 1
ATOM 869 C CA . VAL A 1 109 ? 8.229 7.646 -11.970 1.00 92.88 109 VAL A CA 1
ATOM 870 C C . VAL A 1 109 ? 8.150 8.406 -10.639 1.00 92.88 109 VAL A C 1
ATOM 872 O O . VAL A 1 109 ? 7.741 7.844 -9.625 1.00 92.88 109 VAL A O 1
ATOM 875 N N . GLN A 1 110 ? 8.498 9.699 -10.643 1.00 95.31 110 GLN A N 1
ATOM 876 C CA . GLN A 1 110 ? 8.430 10.552 -9.452 1.00 95.31 110 GLN A CA 1
ATOM 877 C C . GLN A 1 110 ? 6.997 10.699 -8.943 1.00 95.31 110 GLN A C 1
ATOM 879 O O . GLN A 1 110 ? 6.774 10.641 -7.735 1.00 95.31 110 GLN A O 1
ATOM 884 N N . TYR A 1 111 ? 6.018 10.804 -9.848 1.00 94.88 111 TYR A N 1
ATOM 885 C CA . TYR A 1 111 ? 4.607 10.817 -9.473 1.00 94.88 111 TYR A CA 1
ATOM 886 C C . TYR A 1 111 ? 4.237 9.569 -8.661 1.00 94.88 111 TYR A C 1
ATOM 888 O O . TYR A 1 111 ? 3.708 9.693 -7.558 1.00 94.88 111 TYR A O 1
ATOM 896 N N . PHE A 1 112 ? 4.594 8.373 -9.143 1.00 94.69 112 PHE A N 1
ATOM 897 C CA . PHE A 1 112 ? 4.314 7.126 -8.424 1.00 94.69 112 PHE A CA 1
ATOM 898 C C . PHE A 1 112 ? 5.036 7.049 -7.072 1.00 94.69 112 PHE A C 1
ATOM 900 O O . PHE A 1 112 ? 4.463 6.574 -6.093 1.00 94.69 112 PHE A O 1
ATOM 907 N N . ILE A 1 113 ? 6.271 7.555 -6.979 1.00 94.62 113 ILE A N 1
ATOM 908 C CA . ILE A 1 113 ? 7.015 7.624 -5.710 1.00 94.62 113 ILE A CA 1
ATOM 909 C C . ILE A 1 113 ? 6.301 8.528 -4.703 1.00 94.62 113 ILE A C 1
ATOM 911 O O . ILE A 1 113 ? 6.136 8.143 -3.542 1.00 94.62 113 ILE A O 1
ATOM 915 N N . HIS A 1 114 ? 5.866 9.715 -5.124 1.00 96.19 114 HIS A N 1
ATOM 916 C CA . HIS A 1 114 ? 5.127 10.634 -4.262 1.00 96.19 114 HIS A CA 1
ATOM 917 C C . HIS A 1 114 ? 3.768 10.069 -3.855 1.00 96.19 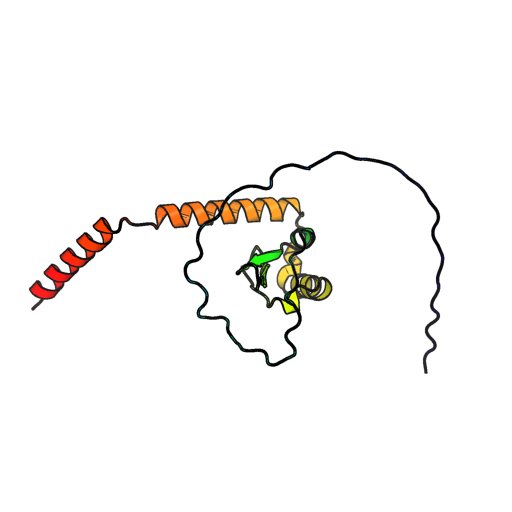114 HIS A C 1
ATOM 919 O O . HIS A 1 114 ? 3.416 10.138 -2.677 1.00 96.19 114 HIS A O 1
ATOM 925 N N . LEU A 1 115 ? 3.049 9.449 -4.792 1.00 95.19 115 LEU A N 1
ATOM 926 C CA . LEU A 1 115 ? 1.772 8.798 -4.527 1.00 95.19 115 LEU A CA 1
ATOM 927 C C . LEU A 1 115 ? 1.925 7.692 -3.480 1.00 95.19 115 LEU A C 1
ATOM 929 O O . LEU A 1 115 ? 1.212 7.690 -2.482 1.00 95.19 115 LEU A O 1
ATOM 933 N N . TRP A 1 116 ? 2.914 6.813 -3.636 1.00 94.75 116 TRP A N 1
ATOM 934 C CA . TRP A 1 116 ? 3.175 5.755 -2.663 1.00 94.75 116 TRP A CA 1
ATOM 935 C C . TRP A 1 116 ? 3.508 6.294 -1.268 1.00 94.75 116 TRP A C 1
ATOM 937 O O . TRP A 1 116 ? 2.992 5.791 -0.269 1.00 94.75 116 TRP A O 1
ATOM 947 N N . LYS A 1 117 ? 4.343 7.339 -1.182 1.00 95.62 117 LYS A N 1
ATOM 948 C CA . LYS A 1 117 ? 4.651 8.005 0.094 1.00 95.62 117 LYS A CA 1
ATOM 949 C C . LYS A 1 117 ? 3.392 8.597 0.730 1.00 95.62 117 LYS A C 1
ATOM 951 O O . LYS A 1 117 ? 3.204 8.461 1.938 1.00 95.62 117 LYS A O 1
ATOM 956 N N . SER A 1 118 ? 2.538 9.227 -0.076 1.00 96.19 118 SER A N 1
ATOM 957 C CA . SER A 1 118 ? 1.264 9.793 0.371 1.00 96.19 118 SER A CA 1
ATOM 958 C C . SER A 1 118 ? 0.333 8.712 0.922 1.00 96.19 118 SER A C 1
ATOM 960 O O . SER A 1 118 ? -0.119 8.830 2.059 1.00 96.19 118 SER A O 1
ATOM 962 N N . ILE A 1 119 ? 0.146 7.614 0.181 1.00 93.62 119 ILE A N 1
ATOM 963 C CA . ILE A 1 119 ? -0.671 6.462 0.592 1.00 93.62 119 ILE A CA 1
ATOM 964 C C . ILE A 1 119 ? -0.163 5.887 1.916 1.00 93.62 119 ILE A C 1
ATOM 966 O O . ILE A 1 119 ? -0.942 5.720 2.849 1.00 93.62 119 ILE A O 1
ATOM 970 N N . LYS A 1 120 ? 1.150 5.663 2.055 1.00 93.06 120 LYS A N 1
ATOM 971 C CA . LYS A 1 120 ? 1.736 5.167 3.311 1.00 93.06 120 LYS A CA 1
ATOM 972 C C . LYS A 1 120 ? 1.525 6.112 4.492 1.00 93.06 120 LYS A C 1
ATOM 974 O O . LYS A 1 120 ? 1.267 5.673 5.611 1.00 93.06 120 LYS A O 1
ATOM 979 N N . LYS A 1 121 ? 1.656 7.419 4.265 1.00 96.12 121 LYS A N 1
ATOM 980 C CA . LYS A 1 121 ? 1.413 8.423 5.307 1.00 96.12 121 LYS A CA 1
ATOM 981 C C . LYS A 1 121 ? -0.061 8.443 5.707 1.00 96.12 121 LYS A C 1
ATOM 983 O O . LYS A 1 121 ? -0.373 8.517 6.897 1.00 96.12 121 LYS A O 1
ATOM 988 N N . GLN A 1 122 ? -0.956 8.375 4.726 1.00 95.62 122 GLN A N 1
ATOM 989 C CA . GLN A 1 122 ? -2.395 8.343 4.943 1.00 95.62 122 GLN A CA 1
ATOM 990 C C . GLN A 1 122 ? -2.806 7.086 5.708 1.00 95.62 122 GLN A C 1
ATOM 992 O O . GLN A 1 122 ? -3.517 7.212 6.701 1.00 95.62 122 GLN A O 1
ATOM 997 N N . SER A 1 123 ? -2.306 5.909 5.322 1.00 93.25 123 SER A N 1
ATOM 998 C CA . SER A 1 123 ? -2.606 4.652 6.009 1.00 93.25 123 SER A CA 1
ATOM 999 C C . SER A 1 123 ? -2.130 4.687 7.461 1.00 93.25 123 SER A C 1
ATOM 1001 O O . SER A 1 123 ? -2.906 4.396 8.363 1.00 93.25 123 SER A O 1
ATOM 1003 N N . ALA A 1 124 ? -0.902 5.150 7.721 1.00 94.81 124 ALA A N 1
ATOM 1004 C CA . ALA A 1 124 ? -0.382 5.275 9.083 1.00 94.81 124 ALA A CA 1
ATOM 1005 C C . ALA A 1 124 ? -1.204 6.259 9.938 1.00 94.81 124 ALA A C 1
ATOM 1007 O O . ALA A 1 124 ? -1.511 5.989 11.101 1.00 94.81 124 ALA A O 1
ATOM 1008 N N . THR A 1 125 ? -1.598 7.394 9.352 1.00 96.56 125 THR A N 1
ATOM 1009 C CA . THR A 1 125 ? -2.433 8.401 10.027 1.00 96.56 125 THR A CA 1
ATOM 1010 C C . THR A 1 125 ? -3.825 7.850 10.330 1.00 96.56 125 THR A C 1
ATOM 1012 O O . THR A 1 125 ? -4.348 8.0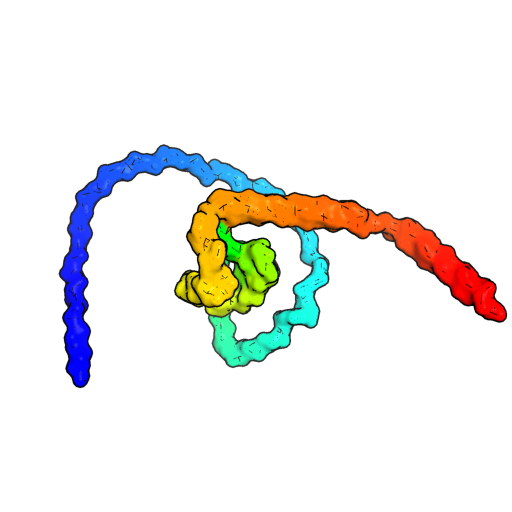69 11.423 1.00 96.56 125 THR A O 1
ATOM 1015 N N . PHE A 1 126 ? -4.409 7.108 9.388 1.00 96.31 126 PHE A N 1
ATOM 1016 C CA . PHE A 1 126 ? -5.704 6.459 9.544 1.00 96.31 126 PHE A CA 1
ATOM 1017 C C . PHE A 1 126 ? -5.670 5.414 10.660 1.00 96.31 126 PHE A C 1
ATOM 1019 O O . PHE A 1 126 ? -6.476 5.500 11.582 1.00 96.31 126 PHE A O 1
ATOM 1026 N N . THR A 1 127 ? -4.690 4.506 10.654 1.00 95.12 127 THR A N 1
ATOM 1027 C CA . THR A 1 127 ? -4.524 3.498 11.712 1.00 95.12 127 THR A CA 1
ATOM 1028 C C . THR A 1 127 ? -4.367 4.148 13.083 1.00 95.12 127 THR A C 1
ATOM 1030 O O . THR A 1 127 ? -5.000 3.720 14.042 1.00 95.12 127 THR A O 1
ATOM 1033 N N . LYS A 1 128 ? -3.581 5.228 13.189 1.00 93.81 128 LYS A N 1
ATOM 1034 C CA . LYS A 1 128 ? -3.416 5.956 14.454 1.00 93.81 128 LYS A CA 1
ATOM 1035 C C . LYS A 1 128 ? -4.722 6.588 14.937 1.00 93.81 128 LYS A C 1
ATOM 1037 O O . LYS A 1 128 ? -4.990 6.561 16.132 1.00 93.81 128 LYS A O 1
ATOM 1042 N N . ARG A 1 129 ? -5.514 7.169 14.030 1.00 93.25 129 ARG A N 1
ATOM 1043 C CA . ARG A 1 129 ? -6.789 7.816 14.372 1.00 93.25 129 ARG A CA 1
ATOM 1044 C C . ARG A 1 129 ? -7.872 6.803 14.745 1.00 93.25 129 ARG A C 1
ATOM 1046 O O . ARG A 1 129 ? -8.658 7.082 15.638 1.00 93.25 129 ARG A O 1
ATOM 1053 N N . MET A 1 130 ? -7.909 5.660 14.065 1.00 92.94 130 MET A N 1
ATOM 1054 C CA . MET A 1 130 ? -8.903 4.611 14.308 1.00 92.94 130 MET A CA 1
ATOM 1055 C C . MET A 1 130 ? -8.548 3.703 15.490 1.00 92.94 130 MET A C 1
ATOM 1057 O O . MET A 1 130 ? -9.398 2.950 15.956 1.00 92.94 130 MET A O 1
ATOM 1061 N N . LYS A 1 131 ? -7.313 3.768 16.002 1.00 92.38 131 LYS A N 1
ATOM 1062 C CA . LYS A 1 131 ? -6.902 3.011 17.184 1.00 92.38 131 LYS A CA 1
ATOM 1063 C C . LYS A 1 131 ? -7.594 3.563 18.432 1.00 92.38 131 LYS A C 1
ATOM 1065 O O . LYS A 1 131 ? -7.190 4.586 18.982 1.00 92.38 131 LYS A O 1
ATOM 1070 N N . THR A 1 132 ? -8.619 2.861 18.898 1.00 89.62 132 THR A N 1
ATOM 1071 C CA . THR A 1 132 ? -9.242 3.095 20.203 1.00 89.62 132 THR A CA 1
ATOM 1072 C C . THR A 1 132 ? -8.447 2.414 21.312 1.00 89.62 132 THR A C 1
ATOM 1074 O O . THR A 1 132 ? -7.824 1.377 21.097 1.00 89.62 132 THR A O 1
ATOM 1077 N N . SER A 1 133 ? -8.470 3.000 22.509 1.00 93.62 133 SER A N 1
ATOM 1078 C CA . SER A 1 133 ? -7.937 2.350 23.709 1.00 93.62 133 SER A CA 1
ATOM 1079 C C . SER A 1 133 ? -8.823 1.169 24.101 1.00 93.62 133 SER A C 1
ATOM 1081 O O . SER A 1 133 ? -10.048 1.289 24.062 1.00 93.62 133 SER A O 1
ATOM 1083 N N . GLU A 1 134 ? -8.209 0.070 24.533 1.00 95.12 134 GLU A N 1
ATOM 1084 C CA . GLU A 1 134 ? -8.900 -1.128 25.023 1.00 95.12 134 GLU A CA 1
ATOM 1085 C C . GLU A 1 134 ? -9.880 -0.780 26.152 1.00 95.12 134 GLU A C 1
ATOM 1087 O O . GLU A 1 134 ? -11.055 -1.122 26.083 1.00 95.12 134 GLU A O 1
ATOM 1092 N N . LYS A 1 135 ? -9.460 0.076 27.094 1.00 96.12 135 LYS A N 1
ATOM 1093 C CA . LYS A 1 135 ? -10.319 0.566 28.187 1.00 96.12 135 LYS A CA 1
ATOM 1094 C C . LYS A 1 135 ? -11.562 1.314 27.697 1.00 96.12 135 LYS A C 1
ATOM 1096 O O . LYS A 1 135 ? -12.618 1.245 28.317 1.00 96.12 135 LYS A O 1
ATOM 1101 N N . VAL A 1 136 ? -11.443 2.060 26.594 1.00 95.69 136 VAL A N 1
ATOM 1102 C CA . VAL A 1 136 ? -12.586 2.779 26.000 1.00 95.69 136 VAL A CA 1
ATOM 1103 C C . VAL A 1 136 ? -13.540 1.785 25.338 1.00 95.69 136 VAL A C 1
ATOM 1105 O O . VAL A 1 136 ? -14.753 1.944 25.443 1.00 95.69 136 VAL A O 1
ATOM 1108 N N . GLN A 1 137 ? -13.013 0.740 24.696 1.00 95.94 137 GLN A N 1
ATOM 1109 C CA . GLN A 1 137 ? -13.834 -0.327 24.122 1.00 95.94 137 GLN A CA 1
ATOM 1110 C C . GLN A 1 137 ? -14.565 -1.129 25.209 1.00 95.94 137 GLN A C 1
ATOM 1112 O O . GLN A 1 137 ? -15.763 -1.367 25.067 1.00 95.94 137 GLN A O 1
ATOM 1117 N N . GLU A 1 138 ? -13.892 -1.471 26.310 1.00 97.19 138 GLU A N 1
ATOM 1118 C CA . GLU A 1 138 ? -14.496 -2.140 27.471 1.00 97.19 138 GLU A CA 1
ATOM 1119 C C . GLU A 1 138 ? -15.623 -1.306 28.087 1.00 97.19 138 GLU A C 1
ATOM 1121 O O . GLU A 1 138 ? -16.730 -1.806 28.289 1.00 97.19 138 GLU A O 1
ATOM 1126 N N . ALA A 1 139 ? -15.382 -0.014 28.332 1.00 97.81 139 ALA A N 1
ATOM 1127 C CA . ALA A 1 139 ? -16.402 0.882 28.868 1.00 97.81 139 ALA A CA 1
ATOM 1128 C C . ALA A 1 139 ? -17.624 0.973 27.937 1.00 97.81 139 ALA A C 1
ATOM 1130 O O . ALA A 1 139 ? -18.760 0.850 28.398 1.00 97.81 139 ALA A O 1
ATOM 1131 N N . ASN A 1 140 ? -17.402 1.116 26.625 1.00 97.19 140 ASN A N 1
ATOM 1132 C CA . ASN A 1 140 ? -18.482 1.138 25.634 1.00 97.19 140 ASN A CA 1
ATOM 1133 C C . ASN A 1 140 ? -19.298 -0.165 25.644 1.00 97.19 140 ASN A C 1
ATOM 1135 O O . ASN A 1 140 ? -20.526 -0.121 25.549 1.00 97.19 140 ASN A O 1
ATOM 1139 N N . TYR A 1 141 ? -18.635 -1.316 25.788 1.00 97.38 141 TYR A N 1
ATOM 1140 C CA . TYR A 1 141 ? -19.292 -2.618 25.892 1.00 97.38 141 TYR A CA 1
ATOM 1141 C C . TYR A 1 141 ? -20.161 -2.730 27.152 1.00 97.38 141 TYR A C 1
ATOM 1143 O O . TYR A 1 141 ? -21.320 -3.135 27.061 1.00 97.38 141 TYR A O 1
ATOM 1151 N N . LEU A 1 142 ? -19.646 -2.319 28.314 1.00 97.75 142 LEU A N 1
ATOM 1152 C CA . LEU A 1 142 ? -20.403 -2.348 29.571 1.00 97.75 142 LEU A CA 1
ATOM 1153 C C . LEU A 1 142 ? -21.647 -1.455 29.508 1.00 97.75 142 LEU A C 1
ATOM 1155 O O . LEU A 1 142 ? -22.729 -1.868 29.924 1.00 97.75 142 LEU A O 1
ATOM 1159 N N . VAL A 1 143 ? -21.522 -0.256 28.932 1.00 97.75 143 VAL A N 1
ATOM 1160 C CA . VAL A 1 143 ? -22.664 0.646 28.720 1.00 97.75 143 VAL A CA 1
ATOM 1161 C C . VAL A 1 143 ? -23.712 -0.009 27.817 1.00 97.75 143 VAL A C 1
ATOM 1163 O O . VAL A 1 143 ? -24.895 -0.018 28.158 1.00 97.75 143 VAL A O 1
ATOM 1166 N N . ALA A 1 144 ? -23.294 -0.616 26.702 1.00 97.56 144 ALA A N 1
ATOM 1167 C CA . ALA A 1 144 ? -24.204 -1.338 25.814 1.00 97.56 144 ALA A CA 1
ATOM 1168 C C . ALA A 1 144 ? -24.909 -2.508 26.527 1.00 97.56 144 ALA A C 1
ATOM 1170 O O . ALA A 1 144 ? -26.109 -2.710 26.336 1.00 97.56 144 ALA A O 1
ATOM 1171 N N . GLN A 1 145 ? -24.197 -3.239 27.393 1.00 97.44 145 GLN A N 1
ATOM 1172 C CA . GLN A 1 145 ? -24.755 -4.343 28.176 1.00 97.44 145 GLN A CA 1
ATOM 1173 C C . GLN A 1 145 ? -25.838 -3.873 29.159 1.00 97.44 145 GLN A C 1
ATOM 1175 O O . GLN A 1 145 ? -26.870 -4.531 29.288 1.00 97.44 145 GLN A O 1
ATOM 1180 N N . ILE A 1 146 ? -25.625 -2.742 29.838 1.00 97.44 146 ILE A N 1
ATOM 1181 C CA . ILE A 1 146 ? -26.616 -2.154 30.751 1.00 97.44 146 ILE A CA 1
ATOM 1182 C C . ILE A 1 146 ? -27.871 -1.740 29.974 1.00 97.44 146 ILE A C 1
ATOM 1184 O O . ILE A 1 146 ? -28.983 -2.062 30.384 1.00 97.44 146 ILE A O 1
ATOM 1188 N N . ILE A 1 147 ? -27.703 -1.079 28.824 1.00 97.44 147 ILE A N 1
ATOM 1189 C CA . ILE A 1 147 ? -28.826 -0.648 27.977 1.00 97.44 147 ILE A CA 1
ATOM 1190 C C . ILE A 1 147 ? -29.651 -1.847 27.496 1.00 97.44 147 ILE A C 1
ATOM 1192 O O . ILE A 1 147 ? -30.876 -1.771 27.487 1.00 97.44 147 ILE A O 1
ATOM 1196 N N . ALA A 1 148 ? -29.000 -2.944 27.100 1.00 96.81 148 ALA A N 1
ATOM 1197 C CA . ALA A 1 148 ? -29.687 -4.143 26.628 1.00 96.81 148 ALA A CA 1
ATOM 1198 C C . ALA A 1 148 ? -30.544 -4.790 27.726 1.00 96.81 148 ALA A C 1
ATOM 1200 O O . ALA A 1 148 ? -31.692 -5.132 27.470 1.00 96.81 148 ALA A O 1
ATOM 1201 N N . LYS A 1 149 ? -30.015 -4.894 28.952 1.00 95.81 149 LYS A N 1
ATOM 1202 C CA . LYS A 1 149 ? -30.741 -5.458 30.102 1.00 95.81 149 LYS A CA 1
ATOM 1203 C C . LYS A 1 149 ? -31.928 -4.604 30.550 1.00 95.81 149 LYS A C 1
ATOM 1205 O O . LYS A 1 149 ? -32.880 -5.137 31.093 1.00 95.81 149 LYS A O 1
ATOM 1210 N N . ASN A 1 150 ? -31.866 -3.293 30.327 1.00 92.31 150 ASN A N 1
ATOM 1211 C CA . ASN A 1 150 ? -32.913 -2.349 30.728 1.00 92.31 150 ASN A CA 1
ATOM 1212 C C . ASN A 1 150 ? -33.977 -2.109 29.638 1.00 92.31 150 ASN A C 1
ATOM 1214 O O . ASN A 1 150 ? -34.814 -1.225 29.799 1.00 92.31 150 ASN A O 1
ATOM 1218 N N . LYS A 1 151 ? -33.903 -2.813 28.500 1.00 80.31 151 LYS A N 1
ATOM 1219 C CA . LYS A 1 151 ? -34.889 -2.739 27.404 1.00 80.31 151 LYS A CA 1
ATOM 1220 C C . LYS A 1 151 ? -35.927 -3.870 27.433 1.00 80.31 151 LYS A C 1
ATOM 1222 O O . LYS A 1 151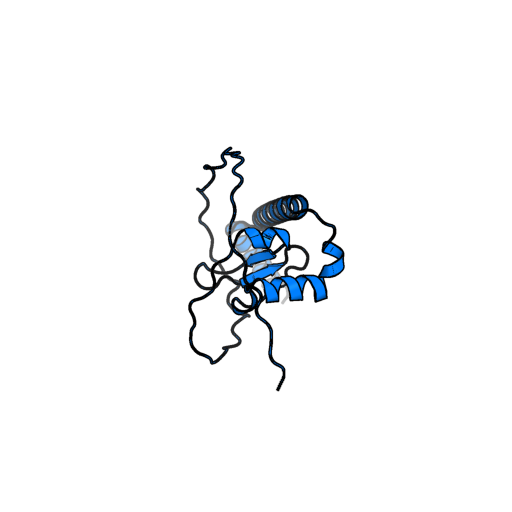 ? -36.751 -3.927 26.522 1.00 80.31 151 LYS A O 1
ATOM 1227 N N . GLU A 1 152 ? -35.863 -4.738 28.439 1.00 55.84 152 GLU A N 1
ATOM 1228 C CA . GLU A 1 152 ? -36.909 -5.709 28.796 1.00 55.84 152 GLU A CA 1
ATOM 1229 C C . GLU A 1 152 ? -37.938 -5.063 29.731 1.00 55.84 152 GLU A C 1
ATOM 1231 O O . GLU A 1 152 ? -39.141 -5.356 29.552 1.00 55.84 152 GLU A O 1
#

pLDDT: mean 74.34, std 26.09, range [26.09, 97.81]

Secondary structure (DSSP, 8-state):
----------------------------------S--TT------S--PPPPPP-GGGGGGTEEEES-TTS-EEEETTT--BPPGGG-SHHHHHHHHHHHHGGGTTS-HHHHHHHHHHHHHHHHHHHHHH---HHHHHHHHHHHHHHHHTT-

Radius of gyration: 24.24 Å; chains: 1; bounding box: 70×38×74 Å